Protein AF-A0A542DQK0-F1 (afdb_monomer_lite)

Sequence (122 aa):
MTSDNPANPGYQINITGNNYGAVNVGGTTHGPMSGATVHQTSAELLTLLDRLRAEQAGQQDIERHLEGLAEDVRAARAGEAVEPAAVLSRWERVKGLLTQVSQAGEPVVRISEQLNQLFGPG

Foldseek 3Di:
DDDDDDDDPPPPPPPPDDDQADDDDDDDPPDDDGLVRLLVLLVVLLVLLVVVLVVCPPVVVLNVLSVVLNVLSVCVNVVHDHQLVVSVVSLVVSVVVVVVVVDPDPSNVSNVVSSCVSRNDD

Secondary structure (DSSP, 8-state):
----------------S--------SS---SPPPHHHHHHHHHHHHHHHHHHHHHTTT-HHHHHHHHHHHHHHHHHHHT----HHHHHHHHHHHHHHHHHTT---HHHHHHHHHHHHHHS--

Structure (mmCIF, N/CA/C/O backbone):
data_AF-A0A542DQK0-F1
#
_entry.id   AF-A0A542DQK0-F1
#
loop_
_atom_site.group_PDB
_atom_site.id
_atom_site.type_symbol
_atom_site.label_atom_id
_atom_site.label_alt_id
_atom_site.label_comp_id
_atom_site.label_asym_id
_atom_site.label_entity_id
_atom_site.label_seq_id
_atom_site.pdbx_PDB_ins_code
_atom_site.Cartn_x
_atom_site.Cartn_y
_atom_site.Cartn_z
_atom_site.occupancy
_atom_site.B_iso_or_equiv
_atom_site.auth_seq_id
_atom_site.auth_comp_id
_atom_site.auth_asym_id
_atom_site.auth_atom_id
_atom_site.pdbx_PDB_model_num
ATOM 1 N N . MET A 1 1 ? 9.800 42.610 -45.095 1.00 36.97 1 MET A N 1
ATOM 2 C CA . MET A 1 1 ? 9.793 41.193 -45.510 1.00 36.97 1 MET A CA 1
ATOM 3 C C . MET A 1 1 ? 10.987 40.536 -44.830 1.00 36.97 1 MET A C 1
ATOM 5 O O . MET A 1 1 ? 12.106 40.878 -45.173 1.00 36.97 1 MET A O 1
ATOM 9 N N . THR A 1 2 ? 10.744 39.965 -43.643 1.00 41.03 2 THR A N 1
ATOM 10 C CA . THR A 1 2 ? 10.918 38.522 -43.315 1.00 41.03 2 THR A CA 1
ATOM 11 C C . THR A 1 2 ? 12.230 38.337 -42.532 1.00 41.03 2 THR A C 1
ATOM 13 O O . THR A 1 2 ? 13.299 38.488 -43.102 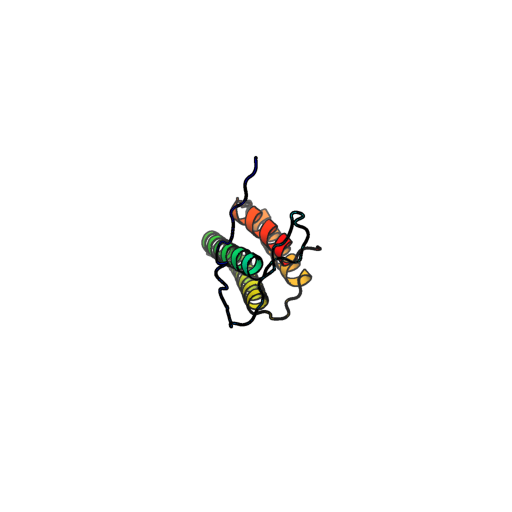1.00 41.03 2 THR A O 1
ATOM 16 N N . SER A 1 3 ? 12.195 38.421 -41.194 1.00 47.50 3 SER A N 1
ATOM 17 C CA . SER A 1 3 ? 12.167 37.281 -40.245 1.00 47.50 3 SER A CA 1
ATOM 18 C C . SER A 1 3 ? 13.109 36.142 -40.631 1.00 47.50 3 SER A C 1
ATOM 20 O O . SER A 1 3 ? 12.812 35.445 -41.588 1.00 47.50 3 SER A O 1
ATOM 22 N N . ASP A 1 4 ? 14.193 35.944 -39.873 1.00 39.44 4 ASP A N 1
ATOM 23 C CA . ASP A 1 4 ? 14.369 34.717 -39.080 1.00 39.44 4 ASP A CA 1
ATOM 24 C C . ASP A 1 4 ? 15.578 34.827 -38.127 1.00 39.44 4 ASP A C 1
ATOM 26 O O . ASP A 1 4 ? 16.697 35.145 -38.522 1.00 39.44 4 ASP A O 1
ATOM 30 N N . ASN A 1 5 ? 15.314 34.579 -36.849 1.00 51.28 5 ASN A N 1
ATOM 31 C CA . ASN A 1 5 ? 16.259 34.215 -35.795 1.00 51.28 5 ASN A CA 1
ATOM 32 C C . ASN A 1 5 ? 15.680 32.900 -35.264 1.00 51.28 5 ASN A C 1
ATOM 34 O O . ASN A 1 5 ? 14.504 32.935 -34.887 1.00 51.28 5 ASN A O 1
ATOM 38 N N . PRO A 1 6 ? 16.402 31.762 -35.246 1.00 51.78 6 PRO A N 1
ATOM 39 C CA . PRO A 1 6 ? 17.134 31.401 -34.025 1.00 51.78 6 PRO A CA 1
ATOM 40 C C . PRO A 1 6 ? 18.306 30.412 -34.220 1.00 51.78 6 PRO A C 1
ATOM 42 O O . PRO A 1 6 ? 18.167 29.354 -34.825 1.00 51.78 6 PRO A O 1
ATOM 45 N N . ALA A 1 7 ? 19.431 30.652 -33.548 1.00 43.72 7 ALA A N 1
ATOM 46 C CA . ALA A 1 7 ? 20.334 29.566 -33.156 1.00 43.72 7 ALA A CA 1
ATOM 47 C C . ALA A 1 7 ? 20.603 29.677 -31.655 1.00 43.72 7 ALA A C 1
ATOM 49 O O . ALA A 1 7 ? 21.612 30.213 -31.207 1.00 43.72 7 ALA A O 1
ATOM 50 N N . ASN A 1 8 ? 19.630 29.210 -30.874 1.00 49.03 8 ASN A N 1
ATOM 51 C CA . ASN A 1 8 ? 19.810 28.938 -29.456 1.00 49.03 8 ASN A CA 1
ATOM 52 C C . ASN A 1 8 ? 20.836 27.793 -29.327 1.00 49.03 8 ASN A C 1
ATOM 54 O O . ASN A 1 8 ? 20.585 26.723 -29.891 1.00 49.03 8 ASN A O 1
ATOM 58 N N . PRO A 1 9 ? 21.982 27.968 -28.645 1.00 45.97 9 PRO A N 1
ATOM 59 C CA . PRO A 1 9 ? 22.886 26.861 -28.378 1.00 45.97 9 PRO A CA 1
ATOM 60 C C . PRO A 1 9 ? 22.190 25.920 -27.394 1.00 45.97 9 PRO A C 1
ATOM 62 O O . PRO A 1 9 ? 22.123 26.178 -26.193 1.00 45.97 9 PRO A O 1
ATOM 65 N N . GLY A 1 10 ? 21.614 24.842 -27.927 1.00 42.31 10 GLY A N 1
ATOM 66 C CA . GLY A 1 10 ? 21.039 23.770 -27.131 1.00 42.31 10 GLY A CA 1
ATOM 67 C C . GLY A 1 10 ? 22.098 23.240 -26.174 1.00 42.31 10 GLY A C 1
ATOM 68 O O . GLY A 1 10 ? 23.066 22.614 -26.600 1.00 42.31 10 GLY A O 1
ATOM 69 N N . TYR A 1 11 ? 21.923 23.525 -24.884 1.00 40.66 11 TYR A N 1
ATOM 70 C CA . TYR A 1 11 ? 22.702 22.942 -23.803 1.00 40.66 11 TYR A CA 1
ATOM 71 C C . TYR A 1 11 ? 22.625 21.418 -23.907 1.00 40.66 11 TYR A C 1
ATOM 73 O O . TYR A 1 11 ? 21.626 20.799 -23.542 1.00 40.66 11 TYR A O 1
ATOM 81 N N . GLN A 1 12 ? 23.687 20.807 -24.422 1.00 47.19 12 GLN A N 1
ATOM 82 C CA . GLN A 1 12 ? 23.834 19.363 -24.448 1.00 47.19 12 GLN A CA 1
ATOM 83 C C . GLN A 1 12 ? 24.325 18.930 -23.064 1.00 47.19 12 GLN A C 1
ATOM 85 O O . GLN A 1 12 ? 25.522 18.878 -22.789 1.00 47.19 12 GLN A O 1
ATOM 90 N N . ILE A 1 13 ? 23.382 18.689 -22.150 1.00 45.47 13 ILE A N 1
ATOM 91 C CA . ILE A 1 13 ? 23.688 18.106 -20.843 1.00 45.47 13 ILE A CA 1
ATOM 92 C C . ILE A 1 13 ? 23.983 16.624 -21.077 1.00 45.47 13 ILE A C 1
ATOM 94 O O . ILE A 1 13 ? 23.080 15.807 -21.247 1.00 45.47 13 ILE A O 1
ATOM 98 N N . ASN A 1 14 ? 25.268 16.287 -21.129 1.00 33.91 14 ASN A N 1
ATOM 99 C CA . ASN A 1 14 ? 25.733 14.915 -21.251 1.00 33.91 14 ASN A CA 1
ATOM 100 C C . ASN A 1 14 ? 25.663 14.247 -19.866 1.00 33.91 14 ASN A C 1
ATOM 102 O O . ASN A 1 14 ? 26.588 14.362 -19.064 1.00 33.91 14 ASN A O 1
ATOM 106 N N . ILE A 1 15 ? 24.540 13.596 -19.554 1.00 43.69 15 ILE A N 1
ATOM 107 C CA . ILE A 1 15 ? 24.395 12.796 -18.331 1.00 43.69 15 ILE A CA 1
ATOM 108 C C . ILE A 1 15 ? 24.949 11.397 -18.621 1.00 43.69 15 ILE A C 1
ATOM 110 O O . ILE A 1 15 ? 24.228 10.495 -19.041 1.00 43.69 15 ILE A O 1
ATOM 114 N N . THR A 1 16 ? 26.249 11.202 -18.405 1.00 40.44 16 THR A N 1
ATOM 115 C CA . THR A 1 16 ? 26.843 9.865 -18.266 1.00 40.44 16 THR A CA 1
ATOM 116 C C . THR A 1 16 ? 26.578 9.348 -16.856 1.00 40.44 16 THR A C 1
ATOM 118 O O . THR A 1 16 ? 27.382 9.524 -15.945 1.00 40.44 16 THR A O 1
ATOM 121 N N . GLY A 1 17 ? 25.415 8.731 -16.684 1.00 35.03 17 GLY A N 1
ATOM 122 C CA . GLY A 1 17 ? 25.019 7.946 -15.520 1.00 35.03 17 GLY A CA 1
ATOM 123 C C . GLY A 1 17 ? 23.850 7.063 -15.944 1.00 35.03 17 GLY A C 1
ATOM 124 O O . GLY A 1 17 ? 22.933 7.572 -16.579 1.00 35.03 17 GLY A O 1
ATOM 125 N N . ASN A 1 18 ? 23.942 5.753 -15.694 1.00 42.38 18 ASN A N 1
ATOM 126 C CA . ASN A 1 18 ? 23.035 4.695 -16.166 1.00 42.38 18 ASN A CA 1
ATOM 127 C C . ASN A 1 18 ? 21.606 5.173 -16.487 1.00 42.38 18 ASN A C 1
ATOM 129 O O . ASN A 1 18 ? 20.830 5.538 -15.605 1.00 42.38 18 ASN A O 1
ATOM 133 N N . ASN A 1 19 ? 21.286 5.168 -17.781 1.00 39.84 19 ASN A N 1
ATOM 134 C CA . ASN A 1 19 ? 20.051 5.697 -18.334 1.00 39.84 19 ASN A CA 1
ATOM 135 C C . ASN A 1 19 ? 18.878 4.734 -18.069 1.00 39.84 19 ASN A C 1
ATOM 137 O O . ASN A 1 19 ? 18.739 3.720 -18.746 1.00 39.84 19 ASN A O 1
ATOM 141 N N . TYR A 1 20 ? 18.040 5.080 -17.090 1.00 47.66 20 TYR A N 1
ATOM 142 C CA . TYR A 1 20 ? 16.653 4.612 -16.952 1.00 47.66 20 TYR A CA 1
ATOM 143 C C . TYR A 1 20 ? 15.693 5.818 -16.934 1.00 47.66 20 TYR A C 1
ATOM 145 O O . TYR A 1 20 ? 14.816 5.937 -16.075 1.00 47.66 20 TYR A O 1
ATOM 153 N N . GLY A 1 21 ? 15.886 6.769 -17.853 1.00 33.44 21 GLY A N 1
ATOM 154 C CA . GLY A 1 21 ? 15.038 7.956 -17.987 1.00 33.44 21 GLY A CA 1
ATOM 155 C C . GLY A 1 21 ? 14.232 7.908 -19.280 1.00 33.44 21 GLY A C 1
ATOM 156 O O . GLY A 1 21 ? 14.812 7.831 -20.359 1.00 33.44 21 GLY A O 1
ATOM 157 N N . ALA A 1 22 ? 12.900 7.962 -19.192 1.00 38.03 22 ALA A N 1
ATOM 158 C CA . ALA A 1 22 ? 12.069 8.028 -20.387 1.00 38.03 22 ALA A CA 1
ATOM 159 C C . ALA A 1 22 ? 12.322 9.334 -21.149 1.00 38.03 22 ALA A C 1
ATOM 161 O O . ALA A 1 22 ? 12.338 10.430 -20.582 1.00 38.03 22 ALA A O 1
ATOM 162 N N . VAL A 1 23 ? 12.481 9.195 -22.459 1.00 43.19 23 VAL A N 1
ATOM 163 C CA . VAL A 1 23 ? 12.524 10.305 -23.402 1.00 43.19 23 VAL A CA 1
ATOM 164 C C . VAL A 1 23 ? 11.083 10.752 -23.649 1.00 43.19 23 VAL A C 1
ATOM 166 O O . VAL A 1 23 ? 10.317 10.060 -24.314 1.00 43.19 23 VAL A O 1
ATOM 169 N N . ASN A 1 24 ? 10.697 11.904 -23.100 1.00 39.69 24 ASN A N 1
ATOM 170 C CA . ASN A 1 24 ? 9.424 12.543 -23.422 1.00 39.69 24 ASN A CA 1
ATOM 171 C C . ASN A 1 24 ? 9.555 13.293 -24.753 1.00 39.69 24 ASN A C 1
ATOM 173 O O . ASN A 1 24 ? 10.108 14.391 -24.800 1.00 39.69 24 ASN A O 1
ATOM 177 N N . VAL A 1 25 ? 9.020 12.711 -25.828 1.00 39.47 25 VAL A N 1
ATOM 178 C CA . VAL A 1 25 ? 8.768 13.405 -27.097 1.00 39.47 25 VAL A CA 1
ATOM 179 C C . VAL A 1 25 ? 7.320 13.138 -27.496 1.00 39.47 25 VAL A C 1
ATOM 181 O O . VAL A 1 25 ? 6.967 12.019 -27.840 1.00 39.47 25 VAL A O 1
ATOM 184 N N . GLY A 1 26 ? 6.493 14.185 -27.460 1.00 33.53 26 GLY A N 1
ATOM 185 C CA . GLY A 1 26 ? 5.221 14.219 -28.184 1.00 33.53 26 GLY A CA 1
ATOM 186 C C . GLY A 1 26 ? 4.035 13.513 -27.521 1.00 33.53 26 GLY A C 1
ATOM 187 O O . GLY A 1 26 ? 3.622 12.452 -27.958 1.00 33.53 26 GLY A O 1
ATOM 188 N N . GLY A 1 27 ? 3.430 14.164 -26.524 1.00 38.84 27 GLY A N 1
ATOM 189 C CA . GLY A 1 27 ? 1.971 14.275 -26.388 1.00 38.84 27 GLY A CA 1
ATOM 190 C C . GLY A 1 27 ? 1.089 13.070 -26.733 1.00 38.84 27 GLY A C 1
ATOM 191 O O . GLY A 1 27 ? 0.184 13.220 -27.539 1.00 38.84 27 GLY A O 1
ATOM 192 N N . THR A 1 28 ? 1.284 11.906 -26.115 1.00 35.81 28 THR A N 1
ATOM 193 C CA . THR A 1 28 ? 0.214 10.933 -25.814 1.00 35.81 28 THR A CA 1
ATOM 194 C C . THR A 1 28 ? 0.732 10.023 -24.699 1.00 35.81 28 THR A C 1
ATOM 196 O O . THR A 1 28 ? 1.585 9.170 -24.930 1.00 35.81 28 THR A O 1
ATOM 199 N N . THR A 1 29 ? 0.293 10.237 -23.459 1.00 38.97 29 THR A N 1
ATOM 200 C CA . THR A 1 29 ? 0.856 9.548 -22.287 1.00 38.97 29 THR A CA 1
ATOM 201 C C . THR A 1 29 ? 0.209 8.178 -22.096 1.00 38.97 29 THR A C 1
ATOM 203 O O . THR A 1 29 ? -0.611 7.987 -21.211 1.00 38.97 29 THR A O 1
ATOM 206 N N . HIS A 1 30 ? 0.581 7.220 -22.938 1.00 40.41 30 HIS A N 1
ATOM 207 C CA . HIS A 1 30 ? 0.473 5.790 -22.643 1.00 40.41 30 HIS A CA 1
ATOM 208 C C . HIS A 1 30 ? 1.820 5.162 -23.015 1.00 40.41 30 HIS A C 1
ATOM 210 O O . HIS A 1 30 ? 1.985 4.558 -24.069 1.00 40.41 30 HIS A O 1
ATOM 216 N N . GLY A 1 31 ? 2.824 5.416 -22.177 1.00 39.78 31 GLY A N 1
ATOM 217 C CA . GLY A 1 31 ? 4.172 4.869 -22.301 1.00 39.78 31 GLY A CA 1
ATOM 218 C C . GLY A 1 31 ? 4.621 4.284 -20.962 1.00 39.78 31 GLY A C 1
ATOM 219 O O . GLY A 1 31 ? 4.079 4.687 -19.928 1.00 39.78 31 GLY A O 1
ATOM 220 N N . PRO A 1 32 ? 5.577 3.334 -20.963 1.00 45.69 32 PRO A N 1
ATOM 221 C CA . PRO A 1 32 ? 6.077 2.715 -19.739 1.00 45.69 32 PRO A CA 1
ATOM 222 C C . PRO A 1 32 ? 6.518 3.818 -18.776 1.00 45.69 32 PRO A C 1
ATOM 224 O O . PRO A 1 32 ? 7.258 4.721 -19.173 1.00 45.69 32 PRO A O 1
ATOM 227 N N . MET A 1 33 ? 6.011 3.783 -17.540 1.00 55.38 33 MET A N 1
ATOM 228 C CA . MET A 1 33 ? 6.339 4.782 -16.526 1.00 55.38 33 MET A CA 1
ATOM 229 C C . MET A 1 33 ? 7.852 4.987 -16.473 1.00 55.38 33 MET A C 1
ATOM 231 O O . MET A 1 33 ? 8.617 4.043 -16.285 1.00 55.38 33 MET A O 1
ATOM 235 N N . SER A 1 34 ? 8.283 6.235 -16.654 1.00 61.00 34 SER A N 1
ATOM 236 C CA . SER A 1 34 ? 9.686 6.617 -16.509 1.00 61.00 34 SER A CA 1
ATOM 237 C C . SER A 1 34 ? 10.215 6.137 -15.158 1.00 61.00 34 SER A C 1
ATOM 239 O O . SER A 1 34 ? 9.504 6.253 -14.158 1.00 61.00 34 SER A O 1
ATOM 241 N N . GLY A 1 35 ? 11.479 5.710 -15.080 1.00 60.97 35 GLY A N 1
ATOM 242 C CA . GLY A 1 35 ? 12.093 5.317 -13.803 1.00 60.97 35 GLY A CA 1
ATOM 243 C C . GLY A 1 35 ? 11.974 6.396 -12.716 1.00 60.97 35 GLY A C 1
ATOM 244 O O . GLY A 1 35 ? 11.781 6.076 -11.548 1.00 60.97 35 GLY A O 1
ATOM 245 N N . ALA A 1 36 ? 11.973 7.679 -13.099 1.00 66.00 36 ALA A N 1
ATOM 246 C CA . ALA A 1 36 ? 11.719 8.804 -12.196 1.00 66.00 36 ALA A CA 1
ATOM 247 C C . ALA A 1 36 ? 10.290 8.818 -11.613 1.00 66.00 36 ALA A C 1
ATOM 249 O O . ALA A 1 36 ? 10.119 9.074 -10.423 1.00 66.00 36 ALA A O 1
ATOM 250 N N . THR A 1 37 ? 9.275 8.502 -12.422 1.00 70.50 37 THR A N 1
ATOM 251 C CA . THR A 1 37 ? 7.876 8.405 -11.979 1.00 70.50 37 THR A CA 1
ATOM 252 C C . THR A 1 37 ? 7.700 7.219 -11.036 1.00 70.50 37 THR A C 1
ATOM 254 O O . THR A 1 37 ? 7.164 7.391 -9.948 1.00 70.50 37 THR A O 1
ATOM 257 N N . VAL A 1 38 ? 8.253 6.049 -11.380 1.00 71.75 38 VAL A N 1
ATOM 258 C CA . VAL A 1 38 ? 8.249 4.864 -10.499 1.00 71.75 38 VAL A CA 1
ATOM 259 C C . VAL A 1 38 ? 8.929 5.168 -9.161 1.00 71.75 38 VAL A C 1
ATOM 261 O O . VAL A 1 38 ? 8.439 4.780 -8.099 1.00 71.75 38 VAL A O 1
ATOM 264 N N . HIS A 1 39 ? 10.042 5.903 -9.183 1.00 76.50 39 HIS A N 1
ATOM 265 C CA . HIS A 1 39 ? 10.770 6.282 -7.975 1.00 76.50 39 HIS A CA 1
ATOM 266 C C . HIS A 1 39 ? 9.972 7.230 -7.072 1.00 76.50 39 HIS A C 1
ATOM 268 O O . HIS A 1 39 ? 9.997 7.082 -5.852 1.00 76.50 39 HIS A O 1
ATOM 274 N N . GLN A 1 40 ? 9.253 8.190 -7.659 1.00 79.12 40 GLN A N 1
ATOM 275 C CA . GLN A 1 40 ? 8.416 9.121 -6.909 1.00 79.12 40 GLN A CA 1
ATOM 276 C C . GLN A 1 40 ? 7.185 8.417 -6.323 1.00 79.12 40 GLN A C 1
ATOM 278 O O . GLN A 1 40 ? 6.930 8.547 -5.127 1.00 79.12 40 GLN A O 1
ATOM 283 N N . THR A 1 41 ? 6.487 7.606 -7.125 1.00 84.12 41 THR A N 1
ATOM 284 C CA . THR A 1 41 ? 5.319 6.833 -6.680 1.00 84.12 41 THR A CA 1
ATOM 285 C C . THR A 1 41 ? 5.689 5.841 -5.575 1.00 84.12 41 THR A C 1
ATOM 287 O O . THR A 1 41 ? 4.985 5.751 -4.574 1.00 84.12 41 THR A O 1
ATOM 290 N N . SER A 1 42 ? 6.822 5.136 -5.690 1.00 86.50 42 SER A N 1
ATOM 291 C CA . SER A 1 42 ? 7.278 4.205 -4.642 1.00 86.50 42 SER A CA 1
ATOM 292 C C . SER A 1 42 ? 7.704 4.910 -3.349 1.00 86.50 42 SER A C 1
ATOM 294 O O . SER A 1 42 ? 7.450 4.388 -2.265 1.00 86.50 42 SER A O 1
ATOM 296 N N . ALA A 1 43 ? 8.312 6.099 -3.418 1.00 89.00 43 ALA A N 1
ATOM 297 C CA . ALA A 1 43 ? 8.666 6.875 -2.226 1.00 89.00 43 ALA A CA 1
ATOM 298 C C . ALA A 1 43 ? 7.429 7.410 -1.481 1.00 89.00 43 ALA A C 1
ATOM 300 O O . ALA A 1 43 ? 7.377 7.367 -0.247 1.00 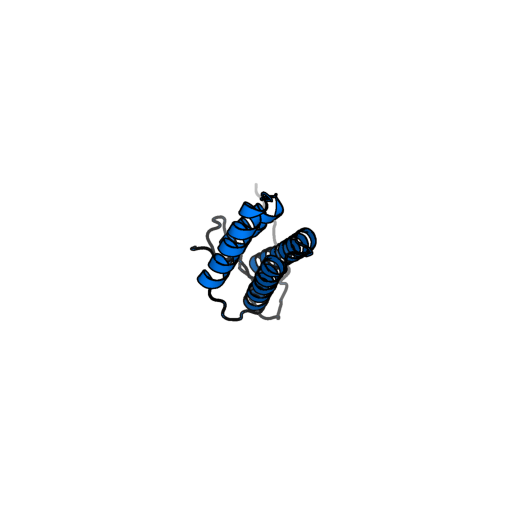89.00 43 ALA A O 1
ATOM 301 N N . GLU A 1 44 ? 6.421 7.882 -2.218 1.00 90.38 44 GLU A N 1
ATOM 302 C CA . GLU A 1 44 ? 5.147 8.309 -1.633 1.00 90.38 44 GLU A CA 1
ATOM 303 C C . GLU A 1 44 ? 4.407 7.119 -1.005 1.00 90.38 44 GLU A C 1
ATOM 305 O O . GLU A 1 44 ? 3.956 7.210 0.137 1.00 90.38 44 GLU A O 1
ATOM 310 N N . LEU A 1 45 ? 4.385 5.972 -1.691 1.00 92.06 45 LEU A N 1
ATOM 311 C CA . LEU A 1 45 ? 3.772 4.743 -1.193 1.00 92.06 45 LEU A CA 1
ATOM 312 C C . LEU A 1 45 ? 4.402 4.260 0.115 1.00 92.06 45 LEU A C 1
ATOM 314 O O . LEU A 1 45 ? 3.682 3.945 1.059 1.00 92.06 45 LEU A O 1
ATOM 318 N N . LEU A 1 46 ? 5.734 4.252 0.212 1.00 93.88 46 LEU A N 1
ATOM 319 C CA . LEU A 1 46 ? 6.428 3.895 1.455 1.00 93.88 46 LEU A CA 1
ATOM 320 C C . LEU A 1 46 ? 6.040 4.826 2.609 1.00 93.88 46 LEU A C 1
ATOM 322 O O . LEU A 1 46 ? 5.776 4.358 3.713 1.00 93.88 46 LEU A O 1
ATOM 326 N N . THR A 1 47 ? 5.927 6.126 2.336 1.00 93.62 47 THR A N 1
ATOM 327 C CA . THR A 1 47 ? 5.508 7.117 3.339 1.00 93.62 47 THR A CA 1
ATOM 328 C C . THR A 1 47 ? 4.086 6.846 3.836 1.00 93.62 47 THR A C 1
ATOM 330 O O . THR A 1 47 ? 3.813 6.926 5.035 1.00 93.62 47 THR A O 1
ATOM 333 N N . LEU A 1 48 ? 3.167 6.507 2.928 1.00 92.31 48 LEU A N 1
ATOM 334 C CA . LEU A 1 48 ? 1.787 6.179 3.283 1.00 92.31 48 LEU A CA 1
ATOM 335 C C . LEU A 1 48 ? 1.687 4.865 4.067 1.00 92.31 48 LEU A C 1
ATOM 337 O O . LEU A 1 48 ? 0.922 4.798 5.029 1.00 92.31 48 LEU A O 1
ATOM 341 N N . LEU A 1 49 ? 2.467 3.847 3.695 1.00 93.44 49 LEU A N 1
ATOM 342 C CA . LEU A 1 49 ? 2.534 2.573 4.415 1.00 93.44 49 LEU A CA 1
ATOM 343 C C . LEU A 1 49 ? 3.067 2.758 5.842 1.00 93.44 49 LEU A C 1
ATOM 345 O O . LEU A 1 49 ? 2.474 2.223 6.778 1.00 93.44 49 LEU A O 1
ATOM 349 N N . ASP A 1 50 ? 4.119 3.559 6.028 1.00 92.31 50 ASP A N 1
ATOM 350 C CA . ASP A 1 50 ? 4.668 3.867 7.355 1.00 92.31 50 ASP A CA 1
ATOM 351 C C . ASP A 1 50 ? 3.664 4.646 8.217 1.00 92.31 50 ASP A C 1
ATOM 353 O O . ASP A 1 50 ? 3.478 4.340 9.398 1.00 92.31 50 ASP A O 1
ATOM 357 N N . ARG A 1 51 ? 2.953 5.614 7.625 1.00 91.19 51 ARG A N 1
ATOM 358 C CA . ARG A 1 51 ? 1.876 6.337 8.313 1.00 91.19 51 ARG A CA 1
ATOM 359 C C . ARG A 1 51 ? 0.751 5.396 8.740 1.00 91.19 51 ARG A C 1
ATOM 361 O O . ARG A 1 51 ? 0.337 5.440 9.894 1.00 91.19 51 ARG A O 1
ATOM 368 N N . LEU A 1 52 ? 0.274 4.541 7.836 1.00 89.88 52 LEU A N 1
ATOM 369 C CA . LEU A 1 52 ? -0.788 3.583 8.140 1.00 89.88 52 LEU A CA 1
ATOM 370 C C . LEU A 1 52 ? -0.338 2.583 9.215 1.00 89.88 52 LEU A C 1
ATOM 372 O O . LEU A 1 52 ? -1.119 2.242 10.096 1.00 89.88 52 LEU A O 1
ATOM 376 N N . ARG A 1 53 ? 0.934 2.168 9.210 1.00 90.38 53 ARG A N 1
ATOM 377 C CA . ARG A 1 53 ? 1.508 1.323 10.267 1.00 90.38 53 ARG A CA 1
ATOM 378 C C . ARG A 1 53 ? 1.473 2.024 11.624 1.00 90.38 53 ARG A C 1
ATOM 380 O O . ARG A 1 53 ? 1.088 1.402 12.607 1.00 90.38 53 ARG A O 1
ATOM 387 N N . ALA A 1 54 ? 1.829 3.307 11.677 1.00 90.00 54 ALA A N 1
ATOM 388 C CA . ALA A 1 54 ? 1.749 4.096 12.904 1.00 90.00 54 ALA A CA 1
ATO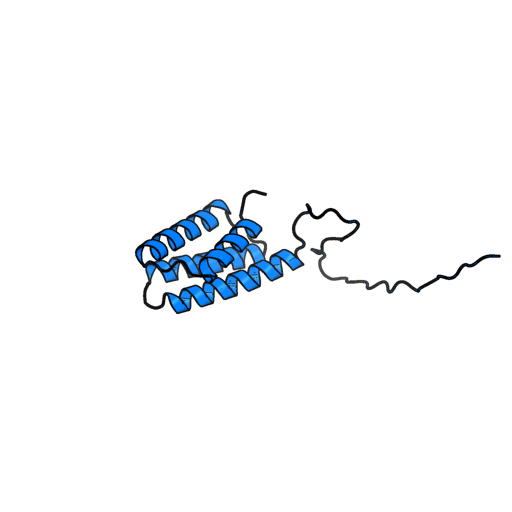M 389 C C . ALA A 1 54 ? 0.299 4.281 13.393 1.00 90.00 54 ALA A C 1
ATOM 391 O O . ALA A 1 54 ? 0.046 4.217 14.593 1.00 90.00 54 ALA A O 1
ATOM 392 N N . GLU A 1 55 ? -0.658 4.468 12.478 1.00 88.44 55 GLU A N 1
ATOM 393 C CA . GLU A 1 55 ? -2.091 4.565 12.801 1.00 88.44 55 GLU A CA 1
ATOM 394 C C . GLU A 1 55 ? -2.663 3.238 13.334 1.00 88.44 55 GLU A C 1
ATOM 396 O O . GLU A 1 55 ? -3.568 3.250 14.166 1.00 88.44 55 GLU A O 1
ATOM 401 N N . GLN A 1 56 ? -2.118 2.098 12.901 1.00 88.38 56 GLN A N 1
ATOM 402 C CA . GLN A 1 56 ? -2.522 0.757 13.342 1.00 88.38 56 GLN A CA 1
ATOM 403 C C . GLN A 1 56 ? -1.622 0.180 14.447 1.00 88.38 56 GLN A C 1
ATOM 405 O O . GLN A 1 56 ? -1.604 -1.034 14.653 1.00 88.38 56 GLN A O 1
ATOM 410 N N . ALA A 1 57 ? -0.891 1.034 15.172 1.00 86.06 57 ALA A N 1
ATOM 411 C CA . ALA A 1 57 ? -0.010 0.606 16.253 1.00 86.06 57 ALA A CA 1
ATOM 412 C C . ALA A 1 57 ? -0.752 -0.260 17.290 1.00 86.06 57 ALA A C 1
ATOM 414 O O . ALA A 1 57 ? -1.800 0.118 17.818 1.00 86.06 57 ALA A O 1
ATOM 415 N N . GLY A 1 58 ? -0.189 -1.428 17.595 1.00 84.38 58 GLY A N 1
ATOM 416 C CA . GLY A 1 58 ? -0.779 -2.433 18.480 1.00 84.38 58 GLY A CA 1
ATOM 417 C C . GLY A 1 58 ? -1.561 -3.530 17.750 1.00 84.38 58 GLY A C 1
ATOM 418 O O . GLY A 1 58 ? -1.959 -4.504 18.390 1.00 84.38 58 GLY A O 1
ATOM 419 N N . GLN A 1 59 ? -1.739 -3.432 16.429 1.00 87.75 59 GLN A N 1
ATOM 420 C CA . GLN A 1 59 ? -2.374 -4.463 15.602 1.00 87.75 59 GLN A CA 1
ATOM 421 C C . GLN A 1 59 ? -1.318 -5.262 14.832 1.00 87.75 59 GLN A C 1
ATOM 423 O O . GLN A 1 59 ? -1.118 -5.078 13.631 1.00 87.75 59 GLN A O 1
ATOM 428 N N . GLN A 1 60 ? -0.652 -6.182 15.536 1.00 89.12 60 GLN A N 1
ATOM 429 C CA . GLN A 1 60 ? 0.521 -6.920 15.041 1.00 89.12 60 GLN A CA 1
ATOM 430 C C . GLN A 1 60 ? 0.328 -7.582 13.667 1.00 89.12 60 GLN A C 1
ATOM 432 O O . GLN A 1 60 ? 1.254 -7.588 12.855 1.00 89.12 60 GLN A O 1
ATOM 437 N N . ASP A 1 61 ? -0.863 -8.117 13.388 1.00 88.62 61 ASP A N 1
ATOM 438 C CA . ASP A 1 61 ? -1.159 -8.745 12.098 1.00 88.62 61 ASP A CA 1
ATOM 439 C C . ASP A 1 61 ? -1.185 -7.721 10.953 1.00 88.62 61 ASP A C 1
ATOM 441 O O . ASP A 1 61 ? -0.592 -7.959 9.899 1.00 88.62 61 ASP A O 1
ATOM 445 N N . ILE A 1 62 ? -1.807 -6.553 11.163 1.00 90.25 62 ILE A N 1
ATOM 446 C CA . ILE A 1 62 ? -1.822 -5.476 10.163 1.00 90.25 62 ILE A CA 1
ATOM 447 C C . ILE A 1 62 ? -0.413 -4.921 9.970 1.00 90.25 62 ILE A C 1
ATOM 449 O O . ILE A 1 62 ? 0.039 -4.788 8.833 1.00 90.25 62 ILE A O 1
ATOM 453 N N . GLU A 1 63 ? 0.303 -4.653 11.062 1.00 91.19 63 GLU A N 1
ATOM 454 C CA . GLU A 1 63 ? 1.671 -4.137 11.012 1.00 91.19 63 GLU A CA 1
ATOM 455 C C . GLU A 1 63 ? 2.600 -5.050 10.204 1.00 91.19 63 GLU A C 1
ATOM 457 O O . GLU A 1 63 ? 3.333 -4.563 9.344 1.00 91.19 63 GLU A O 1
ATOM 462 N N . ARG A 1 64 ? 2.523 -6.374 10.405 1.00 92.50 64 ARG A N 1
ATOM 463 C CA . ARG A 1 64 ? 3.318 -7.352 9.646 1.00 92.50 64 ARG A CA 1
ATOM 464 C C . ARG A 1 64 ? 2.995 -7.324 8.153 1.00 92.50 64 ARG A C 1
ATOM 466 O O . ARG A 1 64 ? 3.890 -7.445 7.315 1.00 92.50 64 ARG A O 1
ATOM 473 N N . HIS A 1 65 ? 1.720 -7.198 7.795 1.00 92.81 65 HIS A N 1
ATOM 474 C CA . HIS A 1 65 ? 1.333 -7.116 6.391 1.00 92.81 65 HIS A CA 1
ATOM 475 C C . HIS A 1 65 ? 1.778 -5.797 5.744 1.00 92.81 65 HIS A C 1
ATOM 477 O O . HIS A 1 65 ? 2.248 -5.826 4.608 1.00 92.81 65 HIS A O 1
ATOM 483 N N . LEU A 1 66 ? 1.692 -4.672 6.459 1.00 93.19 66 LEU A N 1
ATOM 484 C CA . LEU A 1 66 ? 2.177 -3.369 5.992 1.00 93.19 66 LEU A CA 1
ATOM 485 C C . LEU A 1 66 ? 3.700 -3.335 5.835 1.00 93.19 66 LEU A C 1
ATOM 487 O O . LEU A 1 66 ? 4.202 -2.809 4.845 1.00 93.19 66 LEU A O 1
ATOM 491 N N . GLU A 1 67 ? 4.435 -3.937 6.769 1.00 93.94 67 GLU A N 1
ATOM 492 C CA . GLU A 1 67 ? 5.892 -4.051 6.691 1.00 93.94 67 GLU A CA 1
ATOM 493 C C . GLU A 1 67 ? 6.325 -4.848 5.462 1.00 93.94 67 GLU A C 1
ATOM 495 O O . GLU A 1 67 ? 7.160 -4.382 4.689 1.00 93.94 67 GLU A O 1
ATOM 500 N N . GLY A 1 68 ? 5.681 -5.987 5.208 1.00 93.50 68 GLY A N 1
ATOM 501 C CA . GLY A 1 68 ? 5.974 -6.761 4.010 1.00 93.50 68 GLY A CA 1
ATOM 502 C C . GLY A 1 68 ? 5.576 -6.061 2.705 1.00 93.50 68 GLY A C 1
ATOM 503 O O . GLY A 1 68 ? 6.281 -6.210 1.716 1.00 93.50 68 GLY A O 1
ATOM 504 N N . LEU A 1 69 ? 4.513 -5.243 2.688 1.00 93.81 69 LEU A N 1
ATOM 505 C CA . LEU A 1 69 ? 4.227 -4.378 1.530 1.00 93.81 69 LEU A CA 1
ATOM 506 C C . LEU A 1 69 ? 5.354 -3.368 1.300 1.00 93.81 69 LEU A C 1
ATOM 508 O O . LEU A 1 69 ? 5.747 -3.129 0.162 1.00 93.81 69 LEU A O 1
ATOM 512 N N . ALA A 1 70 ? 5.890 -2.777 2.368 1.00 94.62 70 ALA A N 1
ATOM 513 C CA . ALA A 1 70 ? 6.997 -1.837 2.254 1.00 94.62 70 ALA A CA 1
ATOM 514 C C . ALA A 1 70 ? 8.278 -2.524 1.750 1.00 94.62 70 ALA A C 1
ATOM 516 O O . ALA A 1 70 ? 9.019 -1.936 0.965 1.00 94.62 70 ALA A O 1
ATOM 517 N N . GLU A 1 71 ? 8.543 -3.765 2.162 1.00 94.44 71 GLU A N 1
ATOM 518 C CA . GLU A 1 71 ? 9.631 -4.587 1.614 1.00 94.44 71 GLU A CA 1
ATOM 519 C C . GLU A 1 71 ? 9.438 -4.863 0.122 1.00 94.44 71 GLU A C 1
ATOM 521 O O . GLU A 1 71 ? 10.346 -4.577 -0.657 1.00 94.44 71 GLU A O 1
ATOM 526 N N . ASP A 1 72 ? 8.246 -5.306 -0.283 1.00 92.31 72 ASP A N 1
ATOM 527 C CA . ASP A 1 72 ? 7.909 -5.572 -1.685 1.00 92.31 72 ASP A CA 1
ATOM 528 C C . ASP A 1 72 ? 8.110 -4.301 -2.551 1.00 92.31 72 ASP A C 1
ATOM 530 O O . ASP A 1 72 ? 8.691 -4.345 -3.636 1.00 92.31 72 ASP A O 1
ATOM 534 N N . VAL A 1 73 ? 7.719 -3.125 -2.047 1.00 90.69 73 VAL A N 1
ATOM 535 C CA . VAL A 1 73 ? 7.922 -1.835 -2.735 1.00 90.69 73 VAL A CA 1
ATOM 536 C C . VAL A 1 73 ? 9.402 -1.440 -2.805 1.00 90.69 73 VAL A C 1
ATOM 538 O O . VAL A 1 73 ? 9.850 -0.914 -3.828 1.00 90.69 73 VAL A O 1
ATOM 541 N N . ARG A 1 74 ? 10.191 -1.688 -1.749 1.00 90.94 74 ARG A N 1
ATOM 542 C CA . ARG A 1 74 ? 11.644 -1.431 -1.758 1.00 90.94 74 ARG A CA 1
ATOM 543 C C . ARG A 1 74 ? 12.368 -2.348 -2.742 1.00 90.94 74 ARG A C 1
ATOM 545 O O . ARG A 1 74 ? 13.215 -1.852 -3.482 1.00 90.94 74 ARG A O 1
ATOM 552 N N . ALA A 1 75 ? 12.005 -3.628 -2.782 1.00 87.69 75 ALA A N 1
ATOM 553 C CA . ALA A 1 75 ? 12.538 -4.604 -3.727 1.00 87.69 75 ALA A CA 1
ATOM 554 C C . ALA A 1 75 ? 12.229 -4.185 -5.174 1.00 87.69 75 ALA A C 1
ATOM 556 O O . ALA A 1 75 ? 13.140 -4.057 -5.992 1.00 87.69 75 ALA A O 1
ATOM 557 N N . ALA A 1 76 ? 10.976 -3.818 -5.466 1.00 84.94 76 ALA A N 1
ATOM 558 C CA . ALA A 1 76 ? 10.590 -3.312 -6.784 1.00 84.94 76 ALA A CA 1
ATOM 559 C C . ALA A 1 76 ? 11.370 -2.039 -7.172 1.00 84.94 76 ALA A C 1
ATOM 561 O O . ALA A 1 76 ? 11.836 -1.909 -8.304 1.00 84.94 76 ALA A O 1
ATOM 562 N N . ARG A 1 77 ? 11.587 -1.114 -6.224 1.00 84.19 77 ARG A N 1
ATOM 563 C CA . ARG A 1 77 ? 12.400 0.100 -6.434 1.00 84.19 77 ARG A CA 1
ATOM 564 C C . ARG A 1 77 ? 13.880 -0.209 -6.685 1.00 84.19 77 ARG A C 1
ATOM 566 O O . ARG A 1 77 ? 14.530 0.540 -7.411 1.00 84.19 77 ARG A O 1
ATOM 573 N N . ALA A 1 78 ? 14.408 -1.279 -6.096 1.00 84.31 78 ALA A N 1
ATOM 574 C CA . ALA A 1 78 ? 15.763 -1.769 -6.341 1.00 84.31 78 ALA A CA 1
ATOM 575 C C . ALA A 1 78 ? 15.896 -2.533 -7.675 1.00 84.31 78 ALA A C 1
ATOM 577 O O . ALA A 1 78 ? 17.010 -2.871 -8.073 1.00 84.31 78 ALA A O 1
ATOM 578 N N . 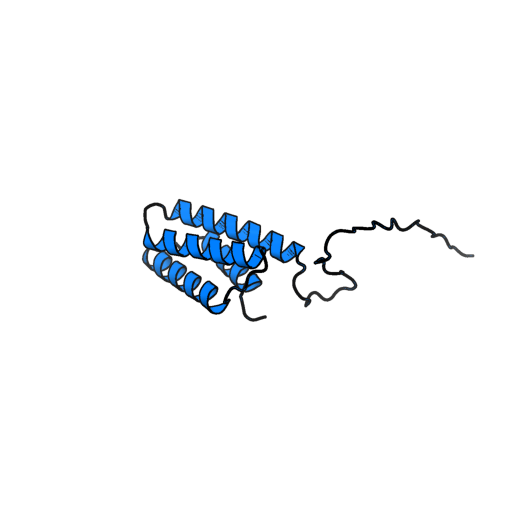GLY A 1 79 ? 14.785 -2.766 -8.386 1.00 80.94 79 GLY A N 1
ATOM 579 C CA . GLY A 1 79 ? 14.751 -3.547 -9.622 1.00 80.94 79 GLY A CA 1
ATOM 580 C C . GLY A 1 79 ? 14.752 -5.059 -9.388 1.00 80.94 79 GLY A C 1
ATOM 581 O O . GLY A 1 79 ? 15.057 -5.817 -10.307 1.00 80.94 79 GLY A O 1
ATOM 582 N N . GLU A 1 80 ? 14.440 -5.505 -8.171 1.00 84.31 80 GLU A N 1
ATOM 583 C CA . GLU A 1 80 ? 14.295 -6.921 -7.847 1.00 84.31 80 GLU A CA 1
ATOM 584 C C . GLU A 1 80 ? 12.965 -7.472 -8.377 1.00 84.31 80 GLU A C 1
ATOM 586 O O . GLU A 1 80 ? 11.981 -6.747 -8.554 1.00 84.31 80 GLU A O 1
ATOM 591 N N . ALA A 1 81 ? 12.933 -8.779 -8.639 1.00 82.94 81 ALA A N 1
ATOM 592 C CA . ALA A 1 81 ? 11.727 -9.450 -9.099 1.00 82.94 81 ALA A CA 1
ATOM 593 C C . ALA A 1 81 ? 10.713 -9.552 -7.952 1.00 82.94 81 ALA A C 1
ATOM 595 O O . ALA A 1 81 ? 10.926 -10.277 -6.982 1.00 82.94 81 ALA A O 1
ATOM 596 N N . VAL A 1 82 ? 9.594 -8.848 -8.095 1.00 89.12 82 VAL A N 1
ATOM 597 C CA . VAL A 1 82 ? 8.471 -8.865 -7.153 1.00 89.12 82 VAL A CA 1
ATOM 598 C C . VAL A 1 82 ? 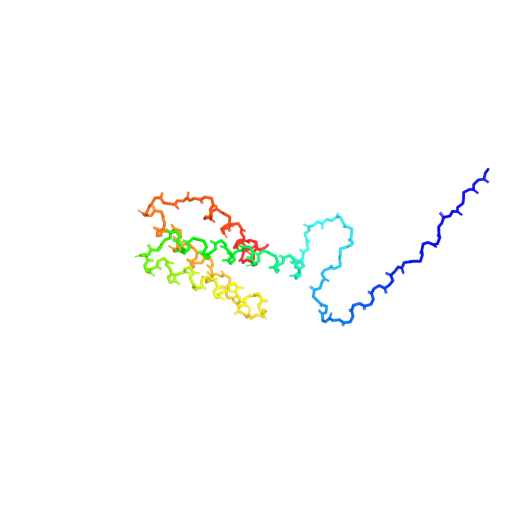7.243 -9.378 -7.887 1.00 89.12 82 VAL A C 1
ATOM 600 O O . VAL A 1 82 ? 6.959 -8.932 -8.996 1.00 89.12 82 VAL A O 1
ATOM 603 N N . GLU A 1 83 ? 6.516 -10.318 -7.286 1.00 89.38 83 GLU A N 1
ATOM 604 C CA . GLU A 1 83 ? 5.293 -10.866 -7.872 1.00 89.38 83 GLU A CA 1
ATOM 605 C C . GLU A 1 83 ? 4.112 -9.903 -7.640 1.00 89.38 83 GLU A C 1
ATOM 607 O O . GLU A 1 83 ? 3.643 -9.782 -6.504 1.00 89.38 83 GLU A O 1
ATOM 612 N N . PRO A 1 84 ? 3.566 -9.245 -8.685 1.00 86.25 84 PRO A N 1
ATOM 613 C CA . PRO A 1 84 ? 2.526 -8.227 -8.508 1.00 86.25 84 PRO A CA 1
ATOM 614 C C . PRO A 1 84 ? 1.257 -8.783 -7.846 1.00 86.25 84 PRO A C 1
ATOM 616 O O . PRO A 1 84 ? 0.656 -8.141 -6.986 1.00 86.25 84 PRO A O 1
ATOM 619 N N . ALA A 1 85 ? 0.887 -10.024 -8.180 1.00 87.62 85 ALA A N 1
ATOM 620 C CA . ALA A 1 85 ? -0.259 -10.707 -7.586 1.00 87.62 85 ALA A CA 1
ATOM 621 C C . ALA A 1 85 ? -0.093 -10.927 -6.072 1.00 87.62 85 ALA A C 1
ATOM 623 O O . ALA A 1 85 ? -1.066 -10.807 -5.324 1.00 87.62 85 ALA A O 1
ATOM 624 N N . ALA A 1 86 ? 1.129 -11.204 -5.604 1.00 88.94 86 ALA A N 1
ATOM 625 C CA . ALA A 1 86 ? 1.417 -11.372 -4.184 1.00 88.94 86 ALA A CA 1
ATOM 626 C C . ALA A 1 86 ? 1.280 -10.042 -3.426 1.00 88.94 86 ALA A C 1
ATOM 628 O O . ALA A 1 86 ? 0.657 -10.012 -2.361 1.00 88.94 86 ALA A O 1
ATOM 629 N N . VAL A 1 87 ? 1.775 -8.942 -4.005 1.00 91.62 87 VAL A N 1
ATOM 630 C CA . VAL A 1 87 ? 1.649 -7.587 -3.441 1.00 91.62 87 VAL A CA 1
ATOM 631 C C . VAL A 1 87 ? 0.182 -7.180 -3.324 1.00 91.62 87 VAL A C 1
ATOM 633 O O . VAL A 1 87 ? -0.278 -6.805 -2.244 1.00 91.62 87 VAL A O 1
ATOM 636 N N . LEU A 1 88 ? -0.585 -7.316 -4.409 1.00 90.44 88 LEU A N 1
ATOM 637 C CA . LEU A 1 88 ? -2.009 -6.978 -4.420 1.00 90.44 88 LEU A CA 1
ATOM 638 C C . LEU A 1 88 ? -2.803 -7.860 -3.445 1.00 90.44 88 LEU A C 1
ATOM 640 O O . LEU A 1 88 ? -3.617 -7.351 -2.681 1.00 90.44 88 LEU A O 1
ATOM 644 N N . SER A 1 89 ? -2.517 -9.164 -3.385 1.00 91.69 89 SER A N 1
ATOM 645 C CA . SER A 1 89 ? -3.146 -10.085 -2.426 1.00 91.69 89 SER A CA 1
ATOM 646 C C . SER A 1 89 ? -2.850 -9.708 -0.970 1.00 91.69 89 SER A C 1
ATOM 648 O O . SER A 1 89 ? -3.743 -9.725 -0.118 1.00 91.69 89 SER A O 1
ATOM 650 N N . ARG A 1 90 ? -1.608 -9.309 -0.667 1.00 93.31 90 ARG A N 1
ATOM 651 C CA . ARG A 1 90 ? -1.219 -8.809 0.658 1.00 93.31 90 ARG A CA 1
ATOM 652 C C . ARG A 1 90 ? -1.987 -7.532 1.003 1.00 93.31 90 ARG A C 1
ATOM 654 O O . ARG A 1 90 ? -2.476 -7.409 2.125 1.00 93.31 90 ARG A O 1
ATOM 661 N N . TRP A 1 91 ? -2.155 -6.628 0.042 1.00 94.00 91 TRP A N 1
ATOM 662 C CA . TRP A 1 91 ? -2.946 -5.415 0.226 1.00 94.00 91 TRP A CA 1
ATOM 663 C C . TRP A 1 91 ? -4.439 -5.689 0.445 1.00 94.00 91 TRP A C 1
ATOM 665 O O . TRP A 1 91 ? -5.039 -5.108 1.349 1.00 94.00 91 TRP A O 1
ATOM 675 N N . GLU A 1 92 ? -5.042 -6.624 -0.292 1.00 91.81 92 GLU A N 1
ATOM 676 C CA . GLU A 1 92 ? -6.430 -7.045 -0.051 1.00 91.81 92 GLU A CA 1
ATOM 677 C C . GLU A 1 92 ? -6.628 -7.592 1.369 1.00 91.81 92 GLU A C 1
ATOM 679 O O . GLU A 1 92 ? -7.631 -7.285 2.017 1.00 91.81 92 GLU A O 1
ATOM 684 N N . ARG A 1 93 ? -5.652 -8.340 1.904 1.00 91.12 93 ARG A N 1
ATOM 685 C CA . ARG A 1 93 ? -5.688 -8.806 3.303 1.00 91.12 93 ARG A CA 1
ATOM 686 C C . ARG A 1 93 ? -5.654 -7.643 4.291 1.00 91.12 93 ARG A C 1
ATOM 688 O O . ARG A 1 93 ? -6.463 -7.627 5.214 1.00 91.12 93 ARG A O 1
ATOM 695 N N . VAL A 1 94 ? -4.779 -6.655 4.078 1.00 91.12 94 VAL A N 1
ATOM 696 C CA . VAL A 1 94 ? -4.729 -5.435 4.908 1.00 91.12 94 VAL A CA 1
ATOM 697 C C . VAL A 1 94 ? -6.074 -4.715 4.888 1.00 91.12 94 VAL A C 1
ATOM 699 O O . VAL A 1 94 ? -6.615 -4.413 5.948 1.00 91.12 94 VAL A O 1
ATOM 702 N N . LYS A 1 95 ? -6.662 -4.498 3.705 1.00 89.75 95 LYS A N 1
ATOM 703 C CA . LYS A 1 95 ? -7.991 -3.882 3.588 1.00 89.75 95 LYS A CA 1
ATOM 704 C C . LYS A 1 95 ? -9.061 -4.691 4.318 1.00 89.75 95 LYS A C 1
ATOM 706 O O . LYS A 1 95 ? -9.868 -4.110 5.038 1.00 89.75 95 LYS A O 1
ATOM 711 N N . GLY A 1 96 ? -9.057 -6.016 4.180 1.00 89.25 96 GLY A N 1
ATOM 712 C CA . GLY A 1 96 ? -9.991 -6.902 4.877 1.00 89.25 96 GLY A CA 1
ATOM 713 C C . GLY A 1 96 ? -9.895 -6.800 6.403 1.00 89.25 96 GLY A C 1
ATOM 714 O O . GLY A 1 96 ? -10.923 -6.802 7.079 1.00 89.25 96 GLY A O 1
ATOM 715 N N . LEU A 1 97 ? -8.683 -6.650 6.943 1.00 88.56 97 LEU A N 1
ATOM 716 C CA . LEU A 1 97 ? -8.457 -6.407 8.369 1.00 88.56 97 LEU A CA 1
ATOM 717 C C . LEU A 1 97 ? -8.938 -5.005 8.773 1.00 88.56 97 LEU A C 1
ATOM 719 O O . LEU A 1 97 ? -9.751 -4.882 9.682 1.00 88.56 97 LEU A O 1
ATOM 723 N N . LEU A 1 98 ? -8.555 -3.955 8.043 1.00 86.31 98 LEU A N 1
ATOM 724 C CA . LEU A 1 98 ? -8.977 -2.573 8.322 1.00 86.31 98 LEU A CA 1
ATOM 725 C C . LEU A 1 98 ? -10.498 -2.373 8.258 1.00 86.31 98 LEU A C 1
ATOM 727 O O . LEU A 1 98 ? -11.052 -1.578 9.017 1.00 86.31 98 LEU A O 1
ATOM 731 N N . THR A 1 99 ? -11.185 -3.099 7.372 1.00 77.00 99 THR A N 1
ATOM 732 C CA . THR A 1 99 ? -12.648 -3.029 7.227 1.00 77.00 99 THR A CA 1
ATOM 733 C C . THR A 1 99 ? -13.352 -3.635 8.441 1.00 77.00 99 THR A C 1
ATOM 735 O O . THR A 1 99 ? -14.357 -3.093 8.891 1.00 77.00 99 THR A O 1
ATOM 738 N N . GLN A 1 100 ? -12.793 -4.697 9.037 1.00 71.81 100 GLN A N 1
ATOM 739 C CA . GLN A 1 100 ? -13.284 -5.232 10.316 1.00 71.81 100 GLN A CA 1
ATOM 740 C C . GLN A 1 100 ? -13.101 -4.224 11.461 1.00 71.81 100 GLN A C 1
ATOM 742 O O . GLN A 1 100 ? -13.913 -4.189 12.382 1.00 71.81 100 GLN A O 1
ATOM 747 N N . VAL A 1 101 ? -12.088 -3.356 11.367 1.00 64.44 101 VAL A N 1
ATOM 748 C CA . VAL A 1 101 ? -11.805 -2.277 12.331 1.00 64.44 101 VAL A CA 1
ATOM 749 C C . VAL A 1 101 ? -12.511 -0.950 11.956 1.00 64.44 101 VAL A C 1
ATOM 751 O O . VAL A 1 101 ? -12.378 0.050 12.654 1.00 64.44 101 VAL A O 1
ATOM 754 N N . SER A 1 102 ? -13.340 -0.924 10.900 1.00 56.88 102 SER A N 1
ATOM 755 C CA . SER A 1 102 ? -14.084 0.258 10.407 1.00 56.88 102 SER A CA 1
ATOM 756 C C . SER A 1 102 ? -13.226 1.464 9.962 1.00 56.88 102 SER A C 1
ATOM 758 O O . SER A 1 102 ? -13.720 2.590 9.934 1.00 56.88 102 SER A O 1
ATOM 760 N N . GLN A 1 103 ? -11.955 1.266 9.587 1.00 61.25 103 GLN A N 1
ATOM 761 C CA . GLN A 1 103 ? -10.976 2.352 9.373 1.00 61.25 103 GLN A CA 1
ATOM 762 C C . GLN A 1 103 ? -10.537 2.533 7.904 1.00 61.25 103 GLN A C 1
ATOM 764 O O . GLN A 1 103 ? -9.347 2.601 7.596 1.00 61.25 103 GLN A O 1
ATOM 769 N N . ALA A 1 104 ? -11.479 2.637 6.963 1.00 62.50 104 ALA A N 1
ATOM 770 C CA . ALA A 1 104 ? -11.138 3.028 5.589 1.00 62.50 104 ALA A CA 1
ATOM 771 C C . ALA A 1 104 ? -10.957 4.558 5.493 1.00 62.50 104 ALA A C 1
ATOM 773 O O . ALA A 1 104 ? -11.906 5.292 5.228 1.00 62.50 104 ALA A O 1
ATOM 774 N N . GLY A 1 105 ? -9.738 5.039 5.755 1.00 74.81 105 GLY A N 1
ATOM 775 C CA . GLY A 1 105 ? -9.357 6.452 5.631 1.00 74.81 105 GLY A CA 1
ATOM 776 C C . GLY A 1 105 ? -8.722 6.816 4.281 1.00 74.81 105 GLY A C 1
ATOM 777 O O . GLY A 1 105 ? -8.386 5.945 3.478 1.00 74.81 105 GLY A O 1
ATOM 778 N N . GLU A 1 106 ? -8.481 8.114 4.060 1.00 82.75 106 GLU A N 1
ATOM 779 C CA . GLU A 1 106 ? -7.735 8.644 2.900 1.00 82.75 106 GLU A CA 1
ATOM 780 C C . GLU A 1 106 ? -6.410 7.895 2.608 1.00 82.75 106 GLU A C 1
ATOM 782 O O . GLU A 1 106 ? -6.157 7.608 1.434 1.00 82.75 106 GLU A O 1
ATOM 787 N N . PRO A 1 107 ? -5.587 7.500 3.610 1.00 84.50 107 PRO A N 1
ATOM 788 C CA . PRO A 1 107 ? -4.348 6.761 3.352 1.00 84.50 107 PRO A CA 1
ATOM 789 C C . PRO A 1 107 ? -4.577 5.434 2.620 1.00 84.50 107 PRO A C 1
ATOM 791 O O . PRO A 1 107 ? -3.823 5.092 1.715 1.00 84.50 107 PRO A O 1
ATOM 794 N N . VAL A 1 108 ? -5.648 4.708 2.952 1.00 87.69 108 VAL A N 1
ATOM 795 C CA . VAL A 1 108 ? -5.980 3.409 2.343 1.00 87.69 108 VAL A CA 1
ATOM 796 C C . VAL A 1 108 ? -6.342 3.575 0.866 1.00 87.69 108 VAL A C 1
ATOM 798 O O . VAL A 1 108 ? -5.935 2.776 0.020 1.00 87.69 108 VAL A O 1
ATOM 801 N N . VAL A 1 109 ? -7.079 4.634 0.528 1.00 88.06 109 VAL A N 1
ATOM 802 C CA . VAL A 1 109 ? -7.441 4.930 -0.864 1.00 88.06 109 VAL A CA 1
ATOM 803 C C . VAL A 1 109 ? -6.186 5.233 -1.682 1.00 88.06 109 VAL A C 1
ATOM 805 O O . VAL A 1 109 ? -5.949 4.571 -2.692 1.00 88.06 109 VAL A O 1
ATOM 808 N N . ARG A 1 110 ? -5.326 6.140 -1.201 1.00 89.31 110 ARG A N 1
ATOM 809 C CA . ARG A 1 110 ? -4.093 6.511 -1.914 1.00 89.31 110 ARG A CA 1
ATOM 810 C C . ARG A 1 110 ? -3.118 5.345 -2.080 1.00 89.31 110 ARG A C 1
ATOM 812 O O . ARG A 1 110 ? -2.553 5.175 -3.157 1.00 89.31 110 ARG A O 1
ATOM 819 N N . ILE A 1 111 ? -2.954 4.511 -1.049 1.00 90.81 111 ILE A N 1
ATOM 820 C CA . ILE A 1 111 ? -2.126 3.297 -1.137 1.00 90.81 111 ILE A CA 1
ATOM 821 C C . ILE A 1 111 ? -2.661 2.367 -2.232 1.00 90.81 111 ILE A C 1
ATOM 823 O O . ILE A 1 111 ? -1.887 1.854 -3.035 1.00 90.81 111 ILE A O 1
ATOM 827 N N . SER A 1 112 ? -3.983 2.186 -2.311 1.00 90.06 112 SER A N 1
ATOM 828 C CA . SER A 1 112 ? -4.605 1.343 -3.342 1.00 90.06 112 SER A CA 1
ATOM 829 C C . SER A 1 112 ? -4.342 1.864 -4.755 1.00 90.06 112 SER A C 1
ATOM 831 O O . SER A 1 112 ? -4.033 1.082 -5.652 1.00 90.06 112 SER A O 1
ATOM 833 N N . GLU A 1 113 ? -4.453 3.176 -4.964 1.00 89.00 113 GLU A N 1
ATOM 834 C CA . GLU A 1 113 ? -4.189 3.806 -6.261 1.00 89.00 113 GLU A CA 1
ATOM 835 C C . GLU A 1 113 ? -2.732 3.617 -6.686 1.00 89.00 113 GLU A C 1
ATOM 837 O O . GLU A 1 113 ? -2.467 3.191 -7.809 1.00 89.00 113 GLU A O 1
ATOM 842 N N . GLN A 1 114 ? -1.786 3.863 -5.781 1.00 88.69 114 GLN A N 1
ATOM 843 C CA . GLN A 1 114 ? -0.358 3.735 -6.073 1.00 88.69 114 GLN A CA 1
ATOM 844 C C . GLN A 1 114 ? 0.072 2.281 -6.279 1.00 88.69 114 GLN A C 1
ATOM 846 O O . GLN A 1 114 ? 0.879 2.003 -7.164 1.00 88.69 114 GLN A O 1
ATOM 851 N N . LEU A 1 115 ? -0.491 1.337 -5.520 1.00 88.69 115 LEU A N 1
ATOM 852 C CA . LEU A 1 115 ? -0.258 -0.089 -5.746 1.00 88.69 115 LEU A CA 1
ATOM 853 C C . LEU A 1 115 ? -0.797 -0.540 -7.102 1.00 88.69 115 LEU A C 1
ATOM 855 O O . LEU A 1 115 ? -0.110 -1.276 -7.800 1.00 88.69 115 LEU A O 1
ATOM 859 N N . ASN A 1 116 ? -1.975 -0.069 -7.513 1.00 86.00 116 ASN A N 1
ATOM 860 C CA . ASN A 1 116 ? -2.497 -0.359 -8.848 1.00 86.00 116 ASN A CA 1
ATOM 861 C C . ASN A 1 116 ? -1.660 0.289 -9.956 1.00 86.00 116 ASN A C 1
ATOM 863 O O . ASN A 1 116 ? -1.485 -0.316 -11.006 1.00 86.00 116 ASN A O 1
ATOM 867 N N . GLN A 1 117 ? -1.104 1.479 -9.733 1.00 85.94 117 GLN A N 1
ATOM 868 C CA . GLN A 1 117 ? -0.177 2.084 -10.691 1.00 85.94 117 GLN A CA 1
ATOM 869 C C . GLN A 1 117 ? 1.109 1.255 -10.829 1.00 85.94 117 GLN A C 1
ATOM 871 O O . GLN A 1 117 ? 1.582 1.043 -11.939 1.00 85.94 117 GLN A O 1
ATOM 876 N N . LEU A 1 118 ? 1.675 0.771 -9.722 1.00 83.50 118 LEU A N 1
ATOM 877 C CA . LEU A 1 118 ? 2.954 0.053 -9.734 1.00 83.50 118 LEU A CA 1
ATOM 878 C C . LEU A 1 118 ? 2.836 -1.430 -10.117 1.00 83.50 118 LEU A C 1
ATOM 880 O O . LEU A 1 118 ? 3.735 -1.968 -10.756 1.00 83.50 118 LEU A O 1
ATOM 884 N N . PHE A 1 119 ? 1.756 -2.090 -9.701 1.00 86.06 119 PHE A N 1
ATOM 885 C CA . PHE A 1 119 ? 1.599 -3.549 -9.741 1.00 86.06 119 PHE A CA 1
ATOM 886 C C . PHE A 1 119 ? 0.266 -4.006 -10.352 1.00 86.06 119 PHE A C 1
ATOM 888 O O . PHE A 1 119 ? 0.033 -5.209 -10.478 1.00 86.06 119 PHE A O 1
ATOM 895 N N . GLY A 1 120 ? -0.631 -3.080 -10.696 1.00 75.81 120 GLY A N 1
ATOM 896 C CA . GLY A 1 120 ? -1.902 -3.406 -11.333 1.00 75.81 120 GLY A CA 1
ATOM 897 C C . GLY A 1 120 ? -1.726 -3.889 -12.778 1.00 75.81 120 GLY A C 1
ATOM 898 O O . GLY A 1 120 ? -0.667 -3.697 -13.380 1.00 75.81 120 GLY A O 1
ATOM 899 N N . PRO A 1 121 ? -2.757 -4.530 -13.352 1.00 64.38 121 PRO A N 1
ATOM 900 C CA . PRO A 1 121 ? -2.751 -4.878 -14.767 1.00 64.38 121 PRO A CA 1
ATOM 901 C C . PRO A 1 121 ? -2.720 -3.590 -15.605 1.00 64.38 121 PRO A C 1
ATOM 903 O O . PRO A 1 121 ? -3.610 -2.748 -15.474 1.00 64.38 121 PRO A O 1
ATOM 906 N N . GLY A 1 122 ? -1.668 -3.436 -16.413 1.00 50.97 122 GLY A N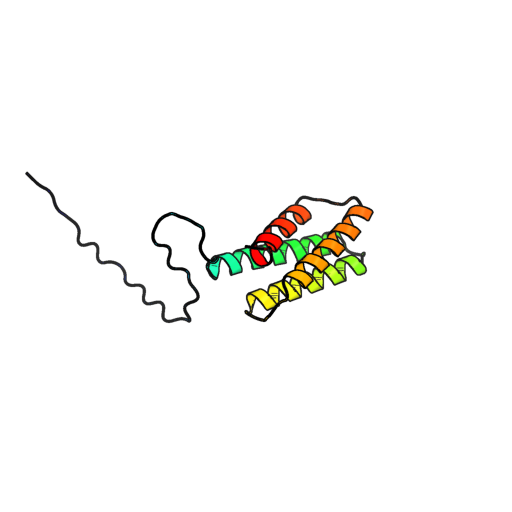 1
ATOM 907 C CA . GLY A 1 122 ? -1.517 -2.354 -17.393 1.00 50.97 122 GLY A CA 1
ATOM 908 C C . GLY A 1 122 ? -2.300 -2.584 -18.677 1.00 50.97 122 GLY A C 1
ATOM 909 O O . GLY A 1 122 ? -2.616 -3.758 -18.979 1.00 50.97 122 GLY A O 1
#

pLDDT: mean 73.44, std 21.02, range [33.44, 94.62]

Organism: Amycolatopsis cihanbeyliensis (NCBI:txid1128664)

Radius of gyration: 20.34 Å; chains: 1; bounding box: 41×53×64 Å